Protein AF-A0A536TXV8-F1 (afdb_monomer_lite)

Secondary structure (DSSP, 8-state):
-----SHHHHHHHHHHHHHHHHHHHHHHS-PPP-EEEE-S---HHHHHHHHHHHHHTT--EEEE---B---TTTTTSGGGGSSS-B-SGGGHHHHHHHHHHHHHHHTTTT--EEE-SHHHHHH-THHHHHHHHHHHTTT---

Foldseek 3Di:
DPPCPPLVSVLVVLLVVLVVQVVVCVVVVDRDAAEAAAALPDDLVVLLSNLVSCLVSVHQYYEQHDFALDLPPPPVPPCSPPDDGDAAPVCVVSSVVSVVSSCVNCLVRPHDDYDDDRCCVHVNPCVVVVVVVVCVVVVRDD

Sequence (142 aa):
MRSLQHPDELDALLAALAAERDRLAKQQGKRVPLAVKVAPDLDEYGIEAIADRVAARGIDAVIATNTTVSRDGVGHLPASREPGGLSGAPLKALATAVVRRLRRQKLDAGADLVQLYTALVYRGPGLVGEIVRGLASQGRVR

Structure (mmCIF, N/CA/C/O backbone):
data_AF-A0A536TXV8-F1
#
_entry.id   AF-A0A536TXV8-F1
#
loop_
_atom_site.group_PDB
_atom_si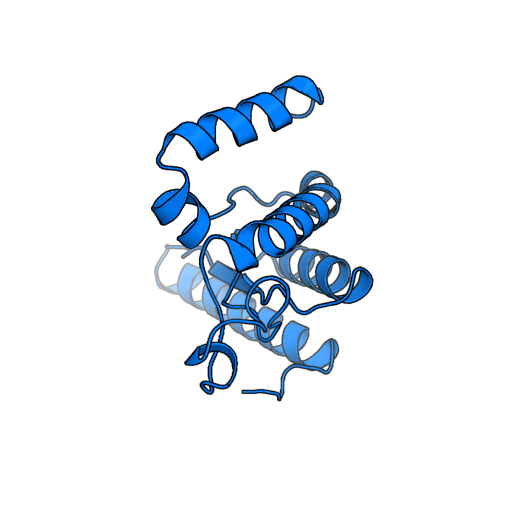te.id
_atom_site.type_symbol
_atom_site.label_atom_id
_atom_site.label_alt_id
_atom_site.label_comp_id
_atom_site.label_asym_id
_atom_site.label_entity_id
_atom_site.label_seq_id
_atom_site.pdbx_PDB_ins_code
_atom_site.Cartn_x
_atom_site.Cartn_y
_atom_site.Cartn_z
_atom_site.occupancy
_atom_site.B_iso_or_equiv
_atom_site.auth_seq_id
_atom_site.auth_comp_id
_atom_site.auth_asym_id
_atom_site.auth_atom_id
_atom_site.pdbx_PDB_model_num
ATOM 1 N N . MET A 1 1 ? 17.095 2.243 6.756 1.00 44.81 1 MET A N 1
ATOM 2 C CA . MET A 1 1 ? 15.716 1.917 6.313 1.00 44.81 1 MET A CA 1
ATOM 3 C C . MET A 1 1 ? 15.573 0.550 5.620 1.00 44.81 1 MET A C 1
ATOM 5 O O . MET A 1 1 ? 14.465 0.214 5.235 1.00 44.81 1 MET A O 1
ATOM 9 N N . ARG A 1 2 ? 16.629 -0.280 5.507 1.00 43.94 2 ARG A N 1
ATOM 10 C CA . ARG A 1 2 ? 16.553 -1.684 5.035 1.00 43.94 2 ARG A CA 1
ATOM 11 C C . ARG A 1 2 ? 16.405 -2.696 6.195 1.00 43.94 2 ARG A C 1
ATOM 13 O O . ARG A 1 2 ? 16.880 -3.815 6.094 1.00 43.94 2 ARG A O 1
ATOM 20 N N . SER A 1 3 ? 15.786 -2.287 7.301 1.00 38.97 3 SER A N 1
ATOM 21 C CA . SER A 1 3 ? 15.815 -3.008 8.590 1.00 38.97 3 SER A CA 1
ATOM 22 C C . SER A 1 3 ? 14.401 -3.252 9.132 1.00 38.97 3 SER A C 1
ATOM 24 O O . SER A 1 3 ? 14.115 -2.939 10.275 1.00 38.97 3 SER A O 1
ATOM 26 N N . LEU A 1 4 ? 13.500 -3.674 8.243 1.00 47.12 4 LEU A N 1
ATOM 27 C CA . LEU A 1 4 ? 12.172 -4.220 8.572 1.00 47.12 4 LEU A CA 1
ATOM 28 C C . LEU A 1 4 ? 11.932 -5.509 7.762 1.00 47.12 4 LEU A C 1
ATOM 30 O O . LEU A 1 4 ? 10.805 -5.833 7.400 1.00 47.12 4 LEU A O 1
ATOM 34 N N . GLN A 1 5 ? 13.014 -6.187 7.360 1.00 45.94 5 GLN A N 1
ATOM 35 C CA . GLN A 1 5 ? 12.943 -7.334 6.448 1.00 45.94 5 GLN A CA 1
ATOM 36 C C . GLN A 1 5 ? 12.656 -8.653 7.171 1.00 45.94 5 GLN A C 1
ATOM 38 O O . GLN A 1 5 ? 12.357 -9.640 6.502 1.00 45.94 5 GLN A O 1
ATOM 43 N N . HIS A 1 6 ? 12.678 -8.679 8.509 1.00 54.38 6 HIS A N 1
ATOM 44 C CA . HIS A 1 6 ? 12.127 -9.809 9.243 1.00 54.38 6 HIS A CA 1
ATOM 45 C C . HIS A 1 6 ? 10.616 -9.613 9.424 1.00 54.38 6 HIS A C 1
ATOM 47 O O . HIS A 1 6 ? 10.200 -8.585 9.965 1.00 54.38 6 HIS A O 1
ATOM 53 N N . PRO A 1 7 ? 9.782 -10.579 8.990 1.00 59.22 7 PRO A N 1
ATOM 54 C CA . PRO A 1 7 ? 8.325 -10.496 9.095 1.00 59.22 7 PRO A CA 1
ATOM 55 C C . PRO A 1 7 ? 7.822 -10.123 10.501 1.00 59.22 7 PRO A C 1
ATOM 57 O O . PRO A 1 7 ? 6.786 -9.472 10.637 1.00 59.22 7 PRO A O 1
ATOM 60 N N . ASP A 1 8 ? 8.582 -10.490 11.532 1.00 68.62 8 ASP A N 1
ATOM 61 C CA . ASP A 1 8 ? 8.259 -10.266 12.941 1.00 68.62 8 ASP A CA 1
ATOM 62 C C . ASP A 1 8 ? 8.460 -8.809 13.387 1.00 68.62 8 ASP A C 1
ATOM 64 O O . ASP A 1 8 ? 7.717 -8.316 14.234 1.00 68.62 8 ASP A O 1
ATOM 68 N N . GLU A 1 9 ? 9.394 -8.072 12.776 1.00 71.44 9 GLU A N 1
ATOM 69 C CA . GLU A 1 9 ? 9.647 -6.663 13.112 1.00 71.44 9 GLU A CA 1
ATOM 70 C C . GLU A 1 9 ? 8.517 -5.756 12.620 1.00 71.44 9 GLU A C 1
ATOM 72 O O . GLU A 1 9 ? 8.075 -4.852 13.335 1.00 71.44 9 GLU A O 1
ATOM 77 N N . LEU A 1 10 ? 8.017 -6.012 11.404 1.00 74.44 10 LEU A N 1
ATOM 78 C CA . LEU A 1 10 ? 6.876 -5.278 10.865 1.00 74.44 10 LEU A CA 1
ATOM 79 C C . LEU A 1 10 ? 5.643 -5.492 11.741 1.00 74.44 10 LEU A C 1
ATOM 81 O O . LEU A 1 10 ? 4.951 -4.536 12.070 1.00 74.44 10 LEU A O 1
ATOM 85 N N . ASP A 1 11 ? 5.369 -6.729 12.138 1.00 82.56 11 ASP A N 1
ATOM 86 C CA . ASP A 1 11 ? 4.201 -7.032 12.960 1.00 82.56 11 ASP A CA 1
ATOM 87 C C . ASP A 1 11 ? 4.288 -6.445 14.368 1.00 82.56 11 ASP A C 1
ATOM 89 O O . ASP A 1 11 ? 3.305 -5.876 14.842 1.00 82.56 11 ASP A O 1
ATOM 93 N N . ALA A 1 12 ? 5.467 -6.482 14.995 1.00 80.19 12 ALA A N 1
ATOM 94 C CA . ALA A 1 12 ? 5.701 -5.801 16.265 1.00 80.19 12 ALA A CA 1
ATOM 95 C C . ALA A 1 12 ? 5.451 -4.286 16.151 1.00 80.19 12 ALA A C 1
ATOM 97 O O . ALA A 1 12 ? 4.795 -3.694 17.013 1.00 80.19 12 ALA A O 1
ATOM 98 N N . LEU A 1 13 ? 5.907 -3.659 15.060 1.00 77.31 13 LEU A N 1
ATOM 99 C CA . LEU A 1 13 ? 5.663 -2.241 14.798 1.00 77.31 13 LEU A CA 1
ATOM 100 C C . LEU A 1 13 ? 4.171 -1.942 14.591 1.00 77.31 13 LEU A C 1
ATOM 102 O O . LEU A 1 13 ? 3.644 -1.001 15.185 1.00 77.31 13 LEU A O 1
ATOM 106 N N . LEU A 1 14 ? 3.475 -2.741 13.777 1.00 79.50 14 LEU A N 1
ATOM 107 C CA . LEU A 1 14 ? 2.037 -2.581 13.542 1.00 79.50 14 LEU A CA 1
ATOM 108 C C . LEU A 1 14 ? 1.231 -2.773 14.833 1.00 79.50 14 LEU A C 1
ATOM 110 O O . LEU A 1 14 ? 0.299 -2.011 15.084 1.00 79.50 14 LEU A O 1
ATOM 114 N N . ALA A 1 15 ? 1.613 -3.738 15.673 1.00 85.81 15 ALA A N 1
ATOM 115 C CA . ALA A 1 15 ? 0.997 -3.968 16.974 1.00 85.81 15 ALA A CA 1
ATOM 116 C C . ALA A 1 15 ? 1.169 -2.763 17.911 1.00 85.81 15 ALA A C 1
ATOM 118 O O . ALA A 1 15 ? 0.190 -2.306 18.503 1.00 85.81 15 ALA A O 1
ATOM 119 N N . ALA A 1 16 ? 2.382 -2.210 18.007 1.00 79.56 16 ALA A N 1
ATOM 120 C CA . ALA A 1 16 ? 2.655 -1.033 18.831 1.00 79.56 16 ALA A CA 1
ATOM 121 C C . ALA A 1 16 ? 1.861 0.200 18.361 1.00 79.56 16 ALA A C 1
ATOM 123 O O . ALA A 1 16 ? 1.255 0.897 19.175 1.00 79.56 16 ALA A O 1
ATOM 124 N N . LEU A 1 17 ? 1.804 0.442 17.045 1.00 79.12 17 LEU A N 1
ATOM 125 C CA . LEU A 1 17 ? 1.045 1.554 16.463 1.00 79.12 17 LEU A CA 1
ATOM 126 C C . LEU A 1 17 ? -0.466 1.409 16.683 1.00 79.12 17 LEU A C 1
ATOM 128 O O . LEU A 1 17 ? -1.133 2.388 17.020 1.00 79.12 17 LEU A O 1
ATOM 132 N N . ALA A 1 18 ? -1.010 0.201 16.515 1.00 82.38 18 ALA A N 1
ATOM 133 C CA . ALA A 1 18 ? -2.424 -0.070 16.757 1.00 82.38 18 ALA A CA 1
ATOM 134 C C . ALA A 1 18 ? -2.791 0.128 18.237 1.00 82.38 18 ALA A C 1
ATOM 136 O O . ALA A 1 18 ? -3.777 0.802 18.535 1.00 82.38 18 ALA A O 1
ATOM 137 N N . ALA A 1 19 ? -1.965 -0.381 19.159 1.00 83.62 19 ALA A N 1
ATOM 138 C CA . ALA A 1 19 ? -2.168 -0.204 20.596 1.00 83.62 19 ALA A CA 1
ATOM 139 C C . ALA A 1 19 ? -2.159 1.280 20.996 1.00 83.62 19 ALA A C 1
ATOM 141 O O . ALA A 1 19 ? -3.020 1.729 21.756 1.00 83.62 19 ALA A O 1
ATOM 142 N N . GLU A 1 20 ? -1.227 2.058 20.443 1.00 79.00 20 GLU A N 1
ATOM 143 C CA . GLU A 1 20 ? -1.129 3.488 20.724 1.00 79.00 20 GLU A CA 1
ATOM 144 C C . GLU A 1 20 ? -2.302 4.284 20.130 1.00 79.00 20 GLU A C 1
ATOM 146 O O . GLU A 1 20 ? -2.877 5.134 20.815 1.00 79.00 20 GLU A O 1
ATOM 151 N N . ARG A 1 21 ? -2.736 3.967 18.900 1.00 86.19 21 ARG A N 1
ATOM 152 C CA . ARG A 1 21 ? -3.958 4.538 18.304 1.00 86.19 21 ARG A CA 1
ATOM 153 C C . ARG A 1 21 ? -5.164 4.302 19.205 1.00 86.19 21 ARG A C 1
ATOM 155 O O . ARG A 1 21 ? -5.937 5.228 19.439 1.00 86.19 21 ARG A O 1
ATOM 162 N N . ASP A 1 22 ? -5.334 3.083 19.705 1.00 84.38 22 ASP A N 1
ATOM 163 C CA . ASP A 1 22 ? -6.495 2.717 20.514 1.00 84.38 22 ASP A CA 1
ATOM 164 C C . ASP A 1 22 ? -6.439 3.371 21.907 1.00 84.38 22 ASP A C 1
ATOM 166 O O . ASP A 1 22 ? -7.466 3.810 22.433 1.00 84.38 22 ASP A O 1
ATOM 170 N N . ARG A 1 23 ? -5.238 3.523 22.484 1.00 86.94 23 ARG A N 1
ATOM 171 C CA . ARG A 1 23 ? -5.012 4.292 23.719 1.00 86.94 23 ARG A CA 1
ATOM 172 C C . ARG A 1 23 ? -5.402 5.760 23.539 1.00 86.94 23 ARG A C 1
ATOM 174 O O . ARG A 1 23 ? -6.164 6.291 24.348 1.00 86.94 23 ARG A O 1
ATOM 181 N N . LEU A 1 24 ? -4.923 6.404 22.474 1.00 68.69 24 LEU A N 1
ATOM 182 C CA . LEU A 1 24 ? -5.249 7.796 22.155 1.00 68.69 24 LEU A CA 1
ATOM 183 C C . LEU A 1 24 ? -6.733 7.970 21.821 1.00 68.69 24 LEU A C 1
ATOM 185 O O . LEU A 1 24 ? -7.338 8.949 22.250 1.00 68.69 24 LEU A O 1
ATOM 189 N N . ALA A 1 25 ? -7.348 7.002 21.137 1.00 80.38 25 ALA A N 1
ATOM 190 C CA . ALA A 1 25 ? -8.777 7.025 20.846 1.00 80.38 25 ALA A CA 1
ATOM 191 C C . ALA A 1 25 ? -9.624 7.036 22.124 1.00 80.38 25 ALA A C 1
ATOM 193 O O . ALA A 1 25 ? -10.582 7.802 22.204 1.00 80.38 25 ALA A O 1
ATOM 194 N N . LYS A 1 26 ? -9.244 6.252 23.144 1.00 87.94 26 LYS A N 1
ATOM 195 C CA . LYS A 1 26 ? -9.906 6.265 24.460 1.00 87.94 26 LYS A CA 1
ATOM 196 C C . LYS A 1 26 ? -9.723 7.592 25.197 1.00 87.94 26 LYS A C 1
ATOM 198 O O . LYS A 1 26 ? -10.656 8.054 25.839 1.00 87.94 26 LYS A O 1
ATOM 203 N N . GLN A 1 27 ? -8.541 8.202 25.107 1.00 74.06 27 GLN A N 1
ATOM 204 C CA . GLN A 1 27 ? -8.243 9.465 25.794 1.00 74.06 27 GLN A CA 1
ATOM 205 C C . GLN A 1 27 ? -8.904 10.679 25.138 1.00 74.06 27 GLN A C 1
ATOM 207 O O . GLN A 1 27 ? -9.332 11.591 25.833 1.00 74.06 27 GLN A O 1
ATOM 212 N N . GLN A 1 28 ? -8.968 10.693 23.807 1.00 80.69 28 GLN A N 1
ATOM 213 C CA . GLN A 1 28 ? -9.399 11.850 23.018 1.00 80.69 28 GLN A CA 1
ATOM 214 C C . GLN A 1 28 ? -10.815 11.692 22.444 1.00 80.69 28 GLN A C 1
ATOM 216 O O . GLN A 1 28 ? -11.304 12.583 21.755 1.00 80.69 28 GLN A O 1
ATOM 221 N N . GLY A 1 29 ? -11.456 10.536 22.647 1.00 81.31 29 GLY A N 1
ATOM 222 C CA . GLY A 1 29 ? -12.766 10.215 22.072 1.00 81.31 29 GLY A CA 1
ATOM 223 C C . GLY A 1 29 ? -12.777 10.108 20.541 1.00 81.31 29 GLY A C 1
ATOM 224 O O . GLY A 1 29 ? -13.846 10.130 19.936 1.00 81.31 29 GLY A O 1
ATOM 225 N N . LYS A 1 30 ? -11.607 10.013 19.889 1.00 76.81 30 LYS A N 1
ATOM 226 C CA . LYS A 1 30 ? -11.471 10.019 18.423 1.00 76.81 30 LYS A CA 1
ATOM 227 C C . LYS A 1 30 ? -10.460 8.982 17.940 1.00 76.81 30 LYS A C 1
ATOM 229 O O . LYS A 1 30 ? -9.269 9.095 18.222 1.00 76.81 30 LYS A O 1
ATOM 234 N N . ARG A 1 31 ? -10.909 8.018 17.130 1.00 84.00 31 ARG A N 1
ATOM 235 C CA . ARG A 1 31 ? -10.032 7.041 16.465 1.00 84.00 31 ARG A CA 1
ATOM 236 C C . ARG A 1 31 ? -9.506 7.604 15.145 1.00 84.00 31 ARG A C 1
ATOM 238 O O . ARG A 1 31 ? -10.281 7.877 14.233 1.00 84.00 31 ARG A O 1
ATOM 245 N N . VAL A 1 32 ? -8.189 7.758 15.040 1.00 77.25 32 VAL A N 1
ATOM 246 C CA . VAL A 1 32 ? -7.523 8.192 13.803 1.00 77.25 32 VAL A CA 1
ATOM 247 C C . VAL A 1 32 ? -7.170 6.958 12.962 1.00 77.25 32 VAL A C 1
ATOM 249 O 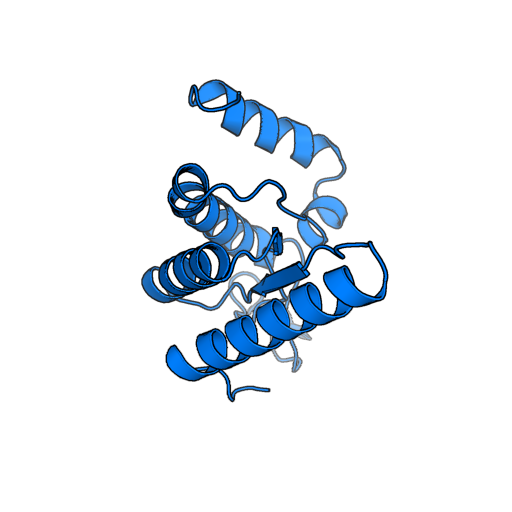O . VAL A 1 32 ? -6.483 6.079 13.483 1.00 77.25 32 VAL A O 1
ATOM 252 N N . PRO A 1 33 ? -7.621 6.857 11.696 1.00 81.69 33 PRO A N 1
ATOM 253 C CA . PRO A 1 33 ? -7.259 5.740 10.825 1.00 81.69 33 PRO A CA 1
ATOM 254 C C . PRO A 1 33 ? -5.753 5.685 10.542 1.00 81.69 33 PRO A C 1
ATOM 256 O O . PRO A 1 33 ? -5.109 6.721 10.371 1.00 81.69 33 PRO A O 1
ATOM 259 N N . LEU A 1 34 ? -5.203 4.476 10.445 1.00 76.12 34 LEU A N 1
ATOM 260 C CA . LEU A 1 34 ? -3.811 4.220 10.079 1.00 76.12 34 LEU A CA 1
ATOM 261 C C . LEU A 1 34 ? -3.717 3.584 8.691 1.00 76.12 34 LEU A C 1
ATOM 263 O O . LEU A 1 34 ? -4.501 2.709 8.330 1.00 76.12 34 LEU A O 1
ATOM 267 N N . ALA A 1 35 ? -2.704 3.991 7.929 1.00 81.44 35 ALA A N 1
ATOM 268 C CA . ALA A 1 35 ? -2.396 3.436 6.618 1.00 81.44 35 ALA A CA 1
ATOM 269 C C . ALA A 1 35 ? -0.922 3.025 6.535 1.00 81.44 35 ALA A C 1
ATOM 271 O O . ALA A 1 35 ? -0.047 3.741 7.022 1.00 81.44 35 ALA A O 1
ATOM 272 N N . VAL A 1 36 ? -0.636 1.904 5.871 1.00 79.31 36 VAL A N 1
ATOM 273 C CA . VAL A 1 36 ? 0.734 1.408 5.652 1.00 79.31 36 VAL A CA 1
ATOM 274 C C . VAL A 1 36 ? 1.091 1.503 4.176 1.00 79.31 36 VAL A C 1
ATOM 276 O O . VAL A 1 36 ? 0.355 1.011 3.325 1.00 79.31 36 VAL A O 1
ATOM 279 N N . LYS A 1 37 ? 2.232 2.116 3.848 1.00 83.75 37 LYS A N 1
ATOM 280 C CA . LYS A 1 37 ? 2.726 2.212 2.468 1.00 83.75 37 LYS A CA 1
ATOM 281 C C . LYS A 1 37 ? 3.742 1.112 2.180 1.00 83.75 37 LYS A C 1
ATOM 283 O O . LYS A 1 37 ? 4.745 1.013 2.877 1.00 83.75 37 LYS A O 1
ATOM 288 N N . VAL A 1 38 ? 3.499 0.324 1.133 1.00 81.75 38 VAL A N 1
ATOM 289 C CA . VAL A 1 38 ? 4.343 -0.825 0.762 1.00 81.75 38 VAL A CA 1
ATOM 290 C C . VAL A 1 38 ? 5.212 -0.525 -0.457 1.00 81.75 38 VAL A C 1
ATOM 292 O O . VAL A 1 38 ? 4.814 0.220 -1.359 1.00 81.75 38 VAL A O 1
ATOM 295 N N . ALA A 1 39 ? 6.415 -1.095 -0.486 1.00 84.88 39 ALA A N 1
ATOM 296 C CA . ALA A 1 39 ? 7.272 -1.076 -1.667 1.00 84.88 39 ALA A CA 1
ATOM 297 C C . ALA A 1 39 ? 6.766 -2.087 -2.714 1.00 84.88 39 ALA A C 1
ATOM 299 O O . ALA A 1 39 ? 6.167 -3.097 -2.343 1.00 84.88 39 ALA A O 1
ATOM 300 N N . PRO A 1 40 ? 6.990 -1.826 -4.012 1.00 83.31 40 PRO A N 1
ATOM 301 C CA . PRO A 1 40 ? 6.621 -2.752 -5.078 1.00 83.31 40 PRO A CA 1
ATOM 302 C C . PRO A 1 40 ? 7.585 -3.940 -5.209 1.00 83.31 40 PRO A C 1
ATOM 304 O O . PRO A 1 40 ? 7.239 -4.927 -5.846 1.00 83.31 40 PRO A O 1
ATOM 307 N N . ASP A 1 41 ? 8.783 -3.834 -4.630 1.00 86.12 41 ASP A N 1
ATOM 308 C CA . ASP A 1 41 ? 9.914 -4.747 -4.837 1.00 86.12 41 ASP A CA 1
ATOM 309 C C . ASP A 1 41 ? 9.902 -5.942 -3.870 1.00 86.12 41 ASP A C 1
ATOM 311 O O . ASP A 1 41 ? 10.940 -6.351 -3.351 1.00 86.12 41 ASP A O 1
ATOM 315 N N . LEU A 1 42 ? 8.712 -6.457 -3.577 1.00 81.62 42 LEU A N 1
ATOM 316 C CA . LEU A 1 42 ? 8.513 -7.633 -2.739 1.00 81.62 42 LEU A CA 1
ATOM 317 C C . LEU A 1 42 ? 8.006 -8.773 -3.606 1.00 81.62 42 LEU A C 1
ATOM 319 O O . LEU A 1 42 ? 7.286 -8.554 -4.585 1.00 81.62 42 LEU A O 1
ATOM 323 N N . ASP A 1 43 ? 8.379 -9.990 -3.232 1.00 85.56 43 ASP A N 1
ATOM 324 C CA . ASP A 1 43 ? 7.824 -11.160 -3.875 1.00 85.56 43 ASP A CA 1
ATOM 325 C C . ASP A 1 43 ? 6.341 -11.338 -3.521 1.00 85.56 43 ASP A C 1
ATOM 327 O O . ASP A 1 43 ? 5.725 -10.644 -2.704 1.00 85.56 43 ASP A O 1
ATOM 331 N N . GLU A 1 44 ? 5.764 -12.298 -4.218 1.00 80.00 44 GLU A N 1
ATOM 332 C CA . GLU A 1 44 ? 4.387 -12.720 -4.088 1.00 80.00 44 GLU A CA 1
ATOM 333 C C . GLU A 1 44 ? 3.980 -12.999 -2.628 1.00 80.00 44 GLU A C 1
ATOM 335 O O . GLU A 1 44 ? 2.988 -12.448 -2.136 1.00 80.00 44 GLU A O 1
ATOM 340 N N . TYR A 1 45 ? 4.792 -13.780 -1.922 1.00 84.00 45 TYR A N 1
ATOM 341 C CA . TYR A 1 45 ? 4.557 -14.159 -0.534 1.00 84.00 45 TYR A CA 1
ATOM 342 C C . TYR A 1 45 ? 4.669 -12.965 0.425 1.00 84.00 45 TYR A C 1
ATOM 344 O O . TYR A 1 45 ? 3.845 -12.801 1.324 1.00 84.00 45 TYR A O 1
ATOM 352 N N . GLY A 1 46 ? 5.643 -12.078 0.212 1.00 84.25 46 GLY A N 1
ATOM 353 C CA . GLY A 1 46 ? 5.863 -10.896 1.039 1.00 84.25 46 GLY A CA 1
ATOM 354 C C . GLY A 1 46 ? 4.687 -9.921 1.009 1.00 84.25 46 GLY A C 1
ATOM 355 O O . GLY A 1 46 ? 4.297 -9.393 2.049 1.00 84.25 46 GLY A O 1
ATOM 356 N N . ILE A 1 47 ? 4.071 -9.706 -0.158 1.00 82.69 47 ILE A N 1
ATOM 357 C CA . ILE A 1 47 ? 2.884 -8.843 -0.270 1.00 82.69 47 ILE A CA 1
ATOM 358 C C . ILE A 1 47 ? 1.678 -9.433 0.472 1.00 82.69 47 ILE A C 1
ATOM 360 O O . ILE A 1 47 ? 0.946 -8.688 1.129 1.00 82.69 47 ILE A O 1
ATOM 364 N N . GLU A 1 48 ? 1.471 -10.746 0.383 1.00 83.69 48 GLU A N 1
ATOM 365 C CA . GLU A 1 48 ? 0.374 -11.441 1.073 1.00 83.69 48 GLU A CA 1
ATOM 366 C C . GLU A 1 48 ? 0.577 -11.423 2.589 1.00 83.69 48 GLU A C 1
ATOM 368 O O . GLU A 1 48 ? -0.313 -10.991 3.319 1.00 83.69 48 GLU A O 1
ATOM 373 N N . ALA A 1 49 ? 1.788 -11.730 3.057 1.00 83.56 49 ALA A N 1
ATOM 374 C CA . ALA A 1 49 ? 2.131 -11.678 4.474 1.00 83.56 49 ALA A CA 1
ATOM 375 C C . ALA A 1 49 ? 1.933 -10.277 5.085 1.00 83.56 49 ALA A C 1
ATOM 377 O O . ALA A 1 49 ? 1.489 -10.150 6.228 1.00 83.56 49 ALA A O 1
ATOM 378 N N . ILE A 1 50 ? 2.241 -9.206 4.341 1.00 82.44 50 ILE A N 1
ATOM 379 C CA . ILE A 1 50 ? 1.974 -7.834 4.797 1.00 82.44 50 ILE A CA 1
ATOM 380 C C . ILE A 1 50 ? 0.470 -7.575 4.888 1.00 82.44 50 ILE A C 1
ATOM 382 O O . ILE A 1 50 ? 0.019 -6.966 5.858 1.00 82.44 50 ILE A O 1
ATOM 386 N N . ALA A 1 51 ? -0.304 -8.005 3.891 1.00 81.88 51 ALA A N 1
ATOM 387 C CA . ALA A 1 51 ? -1.750 -7.814 3.893 1.00 81.88 51 ALA A CA 1
ATOM 388 C C . ALA A 1 51 ? -2.410 -8.504 5.097 1.00 81.88 51 ALA A C 1
ATOM 390 O O . ALA A 1 51 ? -3.213 -7.863 5.779 1.00 81.88 51 ALA A O 1
ATOM 391 N N . ASP A 1 52 ? -2.007 -9.738 5.406 1.00 85.12 52 ASP A N 1
ATOM 392 C CA . ASP A 1 52 ? -2.519 -10.498 6.550 1.00 85.12 52 ASP A CA 1
ATOM 393 C C . ASP A 1 52 ? -2.192 -9.809 7.879 1.00 85.12 52 ASP A C 1
ATOM 395 O O . ASP A 1 52 ? -3.067 -9.635 8.726 1.00 85.12 52 ASP A O 1
ATOM 399 N N . ARG A 1 53 ? -0.951 -9.335 8.052 1.00 85.50 53 ARG A N 1
ATOM 400 C CA . ARG A 1 53 ? -0.521 -8.628 9.273 1.00 85.50 53 ARG A CA 1
ATOM 401 C C . ARG A 1 53 ? -1.243 -7.290 9.446 1.00 85.50 53 ARG A C 1
ATOM 403 O O . ARG A 1 53 ? -1.696 -6.969 10.540 1.00 85.50 53 ARG A O 1
ATOM 410 N N . VAL A 1 54 ? -1.404 -6.517 8.371 1.00 84.62 54 VAL A N 1
ATOM 411 C CA . VAL A 1 54 ? -2.179 -5.262 8.382 1.00 84.62 54 VAL A CA 1
ATOM 412 C C . VAL A 1 54 ? -3.614 -5.524 8.841 1.00 84.62 54 VAL A C 1
ATOM 414 O O . VAL A 1 54 ? -4.106 -4.812 9.719 1.00 84.62 54 VAL A O 1
ATOM 417 N N . ALA A 1 55 ? -4.265 -6.543 8.277 1.00 83.38 55 ALA A N 1
ATOM 418 C CA . ALA A 1 55 ? -5.630 -6.908 8.636 1.00 83.38 55 ALA A CA 1
ATOM 419 C C . ALA A 1 55 ? -5.724 -7.383 10.095 1.00 83.38 55 ALA A C 1
ATOM 421 O O . ALA A 1 55 ? -6.532 -6.863 10.863 1.00 83.38 55 ALA A O 1
ATOM 422 N N . ALA A 1 56 ? -4.835 -8.290 10.511 1.00 87.25 56 ALA A N 1
ATOM 423 C CA . ALA A 1 56 ? -4.793 -8.835 11.868 1.00 87.25 56 ALA A CA 1
ATOM 424 C C . ALA A 1 56 ? -4.571 -7.763 12.951 1.00 87.25 56 ALA A C 1
ATOM 426 O O . ALA A 1 56 ? -5.034 -7.915 14.080 1.00 87.25 56 ALA A O 1
ATOM 427 N N . ARG A 1 57 ? -3.880 -6.662 12.622 1.00 86.25 57 ARG A N 1
ATOM 428 C CA . ARG A 1 57 ? -3.634 -5.531 13.536 1.00 86.25 57 ARG A CA 1
ATOM 429 C C . ARG A 1 57 ? -4.682 -4.416 13.434 1.00 86.25 57 ARG A C 1
ATOM 431 O O . ARG A 1 57 ? -4.558 -3.393 14.107 1.00 86.25 57 ARG A O 1
ATOM 438 N N . GLY A 1 58 ? -5.719 -4.596 12.615 1.00 86.12 58 GLY A N 1
ATOM 439 C CA . GLY A 1 58 ? -6.794 -3.620 12.442 1.00 86.12 58 GLY A CA 1
ATOM 440 C C . GLY A 1 58 ? -6.307 -2.296 11.850 1.00 86.12 58 GLY A C 1
ATOM 441 O O . GLY A 1 58 ? -6.766 -1.233 12.273 1.00 86.12 58 GLY A O 1
ATOM 442 N N . ILE A 1 59 ? -5.329 -2.343 10.942 1.00 82.88 59 ILE A N 1
ATOM 443 C CA . ILE A 1 59 ? -4.860 -1.183 10.178 1.00 82.88 59 ILE A CA 1
ATOM 444 C C . ILE A 1 59 ? -5.822 -0.932 9.017 1.00 82.88 59 ILE A C 1
ATOM 446 O O . ILE A 1 59 ? -6.152 -1.837 8.255 1.00 82.88 59 ILE A O 1
ATOM 450 N N . ASP A 1 6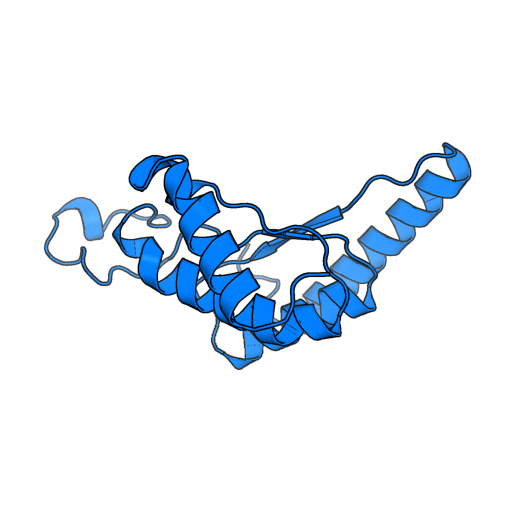0 ? -6.243 0.318 8.863 1.00 82.94 60 ASP A N 1
ATOM 451 C CA . ASP A 1 60 ? -7.399 0.689 8.047 1.00 82.94 60 ASP A CA 1
ATOM 452 C C . ASP A 1 60 ? -7.111 0.674 6.536 1.00 82.94 60 ASP A C 1
ATOM 454 O O . ASP A 1 60 ? -8.001 0.430 5.721 1.00 82.94 60 ASP A O 1
ATOM 458 N N . ALA A 1 61 ? -5.861 0.923 6.126 1.00 78.62 61 ALA A N 1
ATOM 459 C CA . ALA A 1 61 ? -5.517 1.018 4.708 1.00 78.62 61 ALA A CA 1
ATOM 460 C C . ALA A 1 61 ? -4.102 0.532 4.363 1.00 78.62 61 ALA A C 1
ATOM 462 O O . ALA A 1 61 ? -3.181 0.533 5.180 1.00 78.62 61 ALA A O 1
ATOM 463 N N . VAL A 1 62 ? -3.923 0.146 3.092 1.00 79.12 62 VAL A N 1
ATOM 464 C CA . VAL A 1 62 ? -2.598 -0.101 2.496 1.00 79.12 62 VAL A CA 1
ATOM 465 C C . VAL A 1 62 ? -2.455 0.759 1.253 1.00 79.12 62 VAL A C 1
ATOM 467 O O . VAL A 1 62 ? -3.332 0.773 0.391 1.00 79.12 62 VAL A O 1
ATOM 470 N N . ILE A 1 63 ? -1.332 1.461 1.164 1.00 80.06 63 ILE A N 1
ATOM 471 C CA . ILE A 1 63 ? -0.969 2.331 0.053 1.00 80.06 63 ILE A CA 1
ATOM 472 C C . ILE A 1 63 ? 0.027 1.579 -0.828 1.00 80.06 63 ILE A C 1
ATOM 474 O O . ILE A 1 63 ? 1.152 1.291 -0.415 1.00 80.06 63 ILE A O 1
ATOM 478 N N . ALA A 1 64 ? -0.385 1.295 -2.060 1.00 83.00 64 ALA A N 1
ATOM 479 C CA . ALA A 1 64 ? 0.422 0.627 -3.071 1.00 83.00 64 ALA A CA 1
ATOM 480 C C . ALA A 1 64 ? 0.699 1.605 -4.235 1.00 83.00 64 ALA A C 1
ATOM 482 O O . ALA A 1 64 ? -0.232 2.064 -4.888 1.00 83.00 64 ALA A O 1
ATOM 483 N N . THR A 1 65 ? 1.941 1.984 -4.538 1.00 81.62 65 THR A N 1
ATOM 484 C CA . THR A 1 65 ? 3.218 1.555 -3.942 1.00 81.62 65 THR A CA 1
ATOM 485 C C . THR A 1 65 ? 4.144 2.744 -3.698 1.00 81.62 65 THR A C 1
ATOM 487 O O . THR A 1 65 ? 3.895 3.867 -4.146 1.00 81.62 65 THR A O 1
ATOM 490 N N . ASN A 1 66 ? 5.238 2.511 -2.971 1.00 85.31 66 ASN A N 1
ATOM 491 C CA . ASN A 1 66 ? 6.397 3.394 -3.032 1.00 85.31 66 ASN A CA 1
ATOM 492 C C . ASN A 1 66 ? 7.094 3.299 -4.405 1.00 85.31 66 ASN A C 1
ATOM 494 O O . ASN A 1 66 ? 6.633 2.589 -5.305 1.00 85.31 66 ASN A O 1
ATOM 498 N N . THR A 1 67 ? 8.187 4.037 -4.567 1.00 86.81 67 THR A N 1
ATOM 499 C CA . THR A 1 67 ? 9.083 3.909 -5.717 1.00 86.81 67 THR A CA 1
ATOM 500 C C . THR A 1 67 ? 9.716 2.515 -5.786 1.00 86.81 67 THR A C 1
ATOM 502 O O . THR A 1 67 ? 9.806 1.828 -4.769 1.00 86.81 67 THR A O 1
ATOM 505 N N . THR A 1 68 ? 10.118 2.093 -6.987 1.00 87.12 68 THR A N 1
ATOM 506 C CA . THR A 1 68 ? 10.795 0.807 -7.221 1.00 87.12 68 THR A CA 1
ATOM 507 C C . THR A 1 68 ? 12.301 0.996 -7.334 1.00 87.12 68 THR A C 1
ATOM 509 O O . THR A 1 68 ? 12.769 1.993 -7.885 1.00 87.12 68 THR A O 1
ATOM 512 N N . VAL A 1 69 ? 13.085 0.043 -6.840 1.00 89.12 69 VAL A N 1
ATOM 513 C CA . VAL A 1 69 ? 14.524 -0.010 -7.149 1.00 89.12 69 VAL A CA 1
ATOM 514 C C . VAL A 1 69 ? 14.818 -0.677 -8.496 1.00 89.12 69 VAL A C 1
ATOM 516 O O . VAL A 1 69 ? 15.934 -0.536 -8.995 1.00 89.12 69 VAL A O 1
ATOM 519 N N . SER A 1 70 ? 13.835 -1.341 -9.115 1.00 86.38 70 SER A N 1
ATOM 520 C CA . SER A 1 70 ? 13.977 -1.902 -10.460 1.00 86.38 70 SER A CA 1
ATOM 521 C C . SER A 1 70 ? 14.31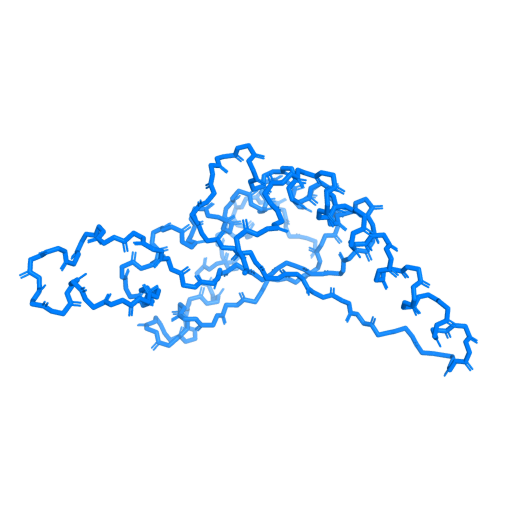7 -0.811 -11.483 1.00 86.38 70 SER A C 1
ATOM 523 O O . SER A 1 70 ? 13.925 0.356 -11.365 1.00 86.38 70 SER A O 1
ATOM 525 N N . ARG A 1 71 ? 15.099 -1.204 -12.490 1.00 90.62 71 ARG A N 1
ATOM 526 C CA . ARG A 1 71 ? 15.466 -0.389 -13.658 1.00 90.62 71 ARG A CA 1
ATOM 527 C C . ARG A 1 71 ? 14.888 -0.961 -14.953 1.00 90.62 71 ARG A C 1
ATOM 529 O O . ARG A 1 71 ? 15.267 -0.531 -16.048 1.00 90.62 71 ARG A O 1
ATOM 536 N N . ASP A 1 72 ? 13.957 -1.901 -14.833 1.00 86.94 72 ASP A N 1
ATOM 537 C CA . ASP A 1 72 ? 13.305 -2.529 -15.972 1.00 86.94 72 ASP A CA 1
ATOM 538 C C . ASP A 1 72 ? 12.574 -1.480 -16.814 1.00 86.94 72 ASP A C 1
ATOM 540 O O . ASP A 1 72 ? 11.913 -0.572 -16.307 1.00 86.94 72 ASP A O 1
ATOM 544 N N . GLY A 1 73 ? 12.745 -1.569 -18.132 1.00 84.00 73 GLY A N 1
ATOM 545 C CA . GLY A 1 73 ? 12.159 -0.627 -19.087 1.00 84.00 73 GLY A CA 1
ATOM 546 C C . GLY A 1 73 ? 12.863 0.732 -19.192 1.00 84.00 73 GLY A C 1
ATOM 547 O O . GLY A 1 73 ? 12.554 1.475 -20.118 1.00 84.00 73 GLY A O 1
ATOM 548 N N . VAL A 1 74 ? 13.832 1.054 -18.322 1.00 88.94 74 VAL A N 1
ATOM 549 C CA . VAL A 1 74 ? 14.592 2.324 -18.380 1.00 88.94 74 VAL A CA 1
ATOM 550 C C . VAL A 1 74 ? 16.103 2.154 -18.477 1.00 88.94 74 VAL A C 1
ATOM 552 O O . VAL A 1 74 ? 16.800 3.150 -18.621 1.00 88.94 74 VAL A O 1
ATOM 555 N N . GLY A 1 75 ? 16.632 0.927 -18.450 1.00 87.88 75 GLY A N 1
ATOM 556 C CA . GLY A 1 75 ? 18.082 0.668 -18.467 1.00 87.88 75 GLY A CA 1
ATOM 557 C C . GLY A 1 75 ? 18.856 1.253 -19.661 1.00 87.88 75 GLY A C 1
ATOM 558 O O . GLY A 1 75 ? 20.068 1.413 -19.583 1.00 87.88 75 GLY A O 1
ATOM 559 N N . HIS A 1 76 ? 18.168 1.613 -20.748 1.00 89.19 76 HIS A N 1
ATOM 560 C CA . HIS A 1 76 ? 18.755 2.273 -21.919 1.00 89.19 76 HIS A CA 1
ATOM 561 C C . HIS A 1 76 ? 18.955 3.789 -21.737 1.00 89.19 76 HIS A C 1
ATOM 563 O O . HIS A 1 76 ? 19.650 4.417 -22.533 1.00 89.19 76 HIS A O 1
ATOM 569 N N . LEU A 1 77 ? 18.344 4.394 -20.714 1.00 89.19 77 LEU A N 1
ATOM 570 C CA . LEU A 1 77 ? 18.450 5.825 -20.448 1.00 89.19 77 LEU A CA 1
ATOM 571 C C . LEU A 1 77 ? 19.709 6.132 -19.622 1.00 89.19 77 LEU A C 1
ATOM 573 O O . LEU A 1 77 ? 19.999 5.400 -18.670 1.00 89.19 77 LEU A O 1
ATOM 577 N N . PRO A 1 78 ? 20.417 7.246 -19.891 1.00 87.00 78 PRO A N 1
ATOM 578 C CA . PRO A 1 78 ? 21.592 7.646 -19.110 1.00 87.00 78 PRO A CA 1
ATOM 579 C C . PRO A 1 78 ? 21.304 7.797 -17.608 1.00 87.00 78 PRO A C 1
ATOM 581 O O . PRO A 1 78 ? 22.094 7.355 -16.776 1.00 87.00 78 PRO A O 1
ATOM 584 N N . ALA A 1 79 ? 20.126 8.331 -17.265 1.00 85.75 79 ALA A N 1
ATOM 585 C CA . ALA A 1 79 ? 19.675 8.530 -15.886 1.00 85.75 79 ALA A CA 1
ATOM 586 C C . ALA A 1 79 ? 19.340 7.221 -15.137 1.00 85.75 79 ALA A C 1
ATOM 588 O O . ALA A 1 79 ? 19.109 7.235 -13.933 1.00 85.75 79 ALA A O 1
ATOM 589 N N . SER A 1 80 ? 19.333 6.059 -15.803 1.00 87.00 80 SER A N 1
ATOM 590 C CA . SER A 1 80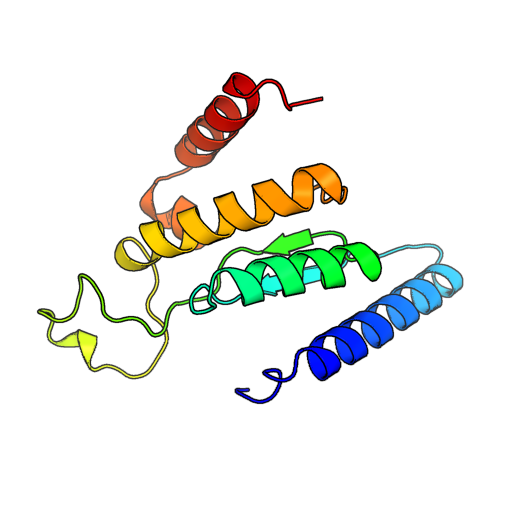 ? 19.019 4.772 -15.154 1.00 87.00 80 SER A CA 1
ATOM 591 C C . SER A 1 80 ? 20.002 4.385 -14.044 1.00 87.00 80 SER A C 1
ATOM 593 O O . SER A 1 80 ? 19.652 3.613 -13.149 1.00 87.00 80 SER A O 1
ATOM 595 N N . ARG A 1 81 ? 21.219 4.941 -14.079 1.00 87.12 81 ARG A N 1
ATOM 596 C CA . ARG A 1 81 ? 22.269 4.718 -13.077 1.00 87.12 81 ARG A CA 1
ATOM 597 C C . ARG A 1 81 ? 22.156 5.636 -11.862 1.00 87.12 81 ARG A C 1
ATOM 599 O O . ARG A 1 81 ? 22.913 5.453 -10.912 1.00 87.12 81 ARG A O 1
ATOM 606 N N . GLU A 1 82 ? 21.242 6.604 -11.873 1.00 89.69 82 GLU A N 1
ATOM 607 C CA . GLU A 1 82 ? 21.064 7.505 -10.740 1.00 89.69 82 GLU A CA 1
ATOM 608 C C . GLU A 1 82 ? 20.588 6.732 -9.497 1.00 89.69 82 GLU A C 1
ATOM 610 O O . GLU A 1 82 ? 19.728 5.840 -9.594 1.00 89.69 82 GLU A O 1
ATOM 615 N N . PRO A 1 83 ? 21.148 7.035 -8.313 1.00 86.00 83 PRO A N 1
ATOM 616 C CA . PRO A 1 83 ? 20.705 6.431 -7.069 1.00 86.00 83 PRO A CA 1
ATOM 617 C C . PRO A 1 83 ? 19.300 6.930 -6.709 1.00 86.00 83 PRO A C 1
ATOM 619 O O . PRO A 1 83 ? 18.973 8.100 -6.882 1.00 86.00 83 PRO A O 1
ATOM 622 N N . GLY A 1 84 ? 18.469 6.042 -6.163 1.00 86.44 84 GLY A N 1
ATOM 623 C CA . GLY A 1 84 ? 17.101 6.366 -5.756 1.00 86.44 84 GLY A CA 1
ATOM 624 C C . GLY A 1 84 ? 16.063 5.400 -6.316 1.00 86.44 84 GLY A C 1
ATOM 625 O O . GLY A 1 84 ? 16.391 4.400 -6.964 1.00 86.44 84 GLY A O 1
ATOM 626 N N . GLY A 1 85 ? 14.798 5.686 -6.022 1.00 86.19 85 GLY A N 1
ATOM 627 C CA . GLY A 1 85 ? 13.673 4.887 -6.489 1.00 86.19 85 GLY A CA 1
ATOM 628 C C . GLY A 1 85 ? 13.032 5.478 -7.742 1.00 86.19 85 GLY A C 1
ATOM 629 O O . GLY A 1 85 ? 12.784 6.679 -7.817 1.00 86.19 85 GLY A O 1
ATOM 630 N N . LEU A 1 86 ? 12.715 4.615 -8.699 1.00 86.69 86 LEU A N 1
ATOM 631 C CA . LEU A 1 86 ? 12.023 4.946 -9.930 1.00 86.69 86 LEU A CA 1
ATOM 632 C C . LEU A 1 86 ? 10.512 5.041 -9.691 1.00 86.69 86 LEU A C 1
ATOM 634 O O . LEU A 1 86 ? 9.919 4.295 -8.905 1.00 86.69 86 LEU A O 1
ATOM 638 N N . SER A 1 87 ? 9.877 5.973 -10.390 1.00 85.12 87 SER A N 1
ATOM 639 C CA . SER A 1 87 ? 8.435 6.177 -10.360 1.00 85.12 87 SER A CA 1
ATOM 640 C C . SER A 1 87 ? 7.898 6.341 -11.783 1.00 85.12 87 SER A C 1
ATOM 642 O O . SER A 1 87 ? 8.649 6.384 -12.754 1.00 85.12 87 SER A O 1
ATOM 644 N N . GLY A 1 88 ? 6.582 6.407 -11.917 1.00 83.06 88 GLY A N 1
ATOM 645 C CA . GLY A 1 88 ? 5.908 6.746 -13.162 1.00 83.06 88 GLY A CA 1
ATOM 646 C C . GLY A 1 88 ? 5.587 5.555 -14.042 1.00 83.06 88 GLY A C 1
ATOM 647 O O . GLY A 1 88 ? 5.254 4.483 -13.537 1.00 83.06 88 GLY A O 1
ATOM 648 N N . ALA A 1 89 ? 5.626 5.755 -15.361 1.00 83.94 89 ALA A N 1
ATOM 649 C CA . ALA A 1 89 ? 5.269 4.723 -16.334 1.00 83.94 89 ALA A CA 1
ATOM 650 C C . ALA A 1 89 ? 5.997 3.376 -16.114 1.00 83.94 89 ALA A C 1
ATOM 652 O O . ALA A 1 89 ? 5.311 2.353 -16.156 1.00 83.94 89 ALA A O 1
ATOM 653 N N . PRO A 1 90 ? 7.305 3.336 -15.779 1.00 85.31 90 PRO A N 1
ATOM 654 C CA . PRO A 1 90 ? 8.002 2.079 -15.484 1.00 85.31 90 PRO A CA 1
ATOM 655 C C . PRO A 1 90 ? 7.463 1.351 -14.242 1.00 85.31 90 PRO A C 1
ATOM 657 O O . PRO A 1 90 ? 7.386 0.128 -14.213 1.00 85.31 90 PRO A O 1
ATOM 660 N N . LEU A 1 91 ? 7.006 2.097 -13.230 1.00 86.25 91 LEU A N 1
ATOM 661 C CA . LEU A 1 91 ? 6.442 1.536 -11.998 1.00 86.25 91 LEU A CA 1
ATOM 662 C C . LEU A 1 91 ? 5.036 0.942 -12.209 1.00 86.25 91 LEU A C 1
ATOM 664 O O . LEU A 1 91 ? 4.565 0.148 -11.396 1.00 86.25 91 LEU A O 1
ATOM 668 N N . LYS A 1 92 ? 4.341 1.306 -13.294 1.00 81.75 92 LYS A N 1
ATOM 669 C CA . LYS A 1 92 ? 2.923 0.977 -13.502 1.00 81.75 92 LYS A CA 1
ATOM 670 C C . LYS A 1 92 ? 2.637 -0.523 -13.423 1.00 81.75 92 LYS A C 1
ATOM 672 O O . LYS A 1 92 ? 1.659 -0.909 -12.781 1.00 81.75 92 LYS A O 1
ATOM 677 N N . ALA A 1 93 ? 3.438 -1.355 -14.087 1.00 83.75 93 ALA A N 1
ATOM 678 C CA . ALA A 1 93 ? 3.206 -2.799 -14.134 1.00 83.75 93 ALA A CA 1
ATOM 679 C C . ALA A 1 93 ? 3.337 -3.428 -12.738 1.00 83.75 93 ALA A C 1
ATOM 681 O O . ALA A 1 93 ? 2.418 -4.116 -12.290 1.00 83.75 93 ALA A O 1
ATOM 682 N N . LEU A 1 94 ? 4.415 -3.092 -12.023 1.00 85.12 94 LEU A N 1
ATOM 683 C CA . LEU A 1 94 ? 4.670 -3.549 -10.656 1.00 85.12 94 LEU A CA 1
ATOM 684 C C . LEU A 1 94 ? 3.586 -3.066 -9.686 1.00 85.12 94 LEU A C 1
ATOM 686 O O . LEU A 1 94 ? 2.978 -3.869 -8.982 1.00 85.12 94 LEU A O 1
ATOM 690 N N . ALA A 1 95 ? 3.257 -1.772 -9.708 1.00 83.00 95 ALA A N 1
ATOM 691 C CA . ALA A 1 95 ? 2.210 -1.218 -8.853 1.00 83.00 95 ALA A CA 1
ATOM 692 C C . ALA A 1 95 ? 0.846 -1.879 -9.113 1.00 83.00 95 ALA A C 1
ATOM 694 O O . ALA A 1 95 ? 0.121 -2.203 -8.174 1.00 83.00 95 ALA A O 1
ATOM 695 N N . THR A 1 96 ? 0.508 -2.142 -10.381 1.00 82.31 96 THR A N 1
ATOM 696 C CA . THR A 1 96 ? -0.738 -2.835 -10.746 1.00 82.31 96 THR A CA 1
ATOM 697 C C . THR A 1 96 ? -0.752 -4.275 -10.230 1.00 82.31 96 THR A C 1
ATOM 699 O O . THR A 1 96 ? -1.787 -4.738 -9.748 1.00 82.31 96 THR A O 1
ATOM 702 N N . ALA A 1 97 ? 0.375 -4.989 -10.310 1.00 84.50 97 ALA A N 1
ATOM 703 C CA . ALA A 1 97 ? 0.500 -6.346 -9.783 1.00 84.50 97 ALA A CA 1
ATOM 704 C C . ALA A 1 97 ? 0.305 -6.379 -8.258 1.00 84.50 97 ALA A C 1
ATOM 706 O O . ALA A 1 97 ? -0.504 -7.170 -7.769 1.00 84.50 97 ALA A O 1
ATOM 707 N N . VAL A 1 98 ? 0.941 -5.458 -7.527 1.00 85.00 98 VAL A N 1
ATOM 708 C CA . VAL A 1 98 ? 0.773 -5.327 -6.071 1.00 85.00 98 VAL A CA 1
ATOM 709 C C . VAL A 1 98 ? -0.672 -5.009 -5.706 1.00 85.00 98 VAL A C 1
ATOM 711 O O . VAL A 1 98 ? -1.241 -5.690 -4.859 1.00 85.00 98 VAL A O 1
ATOM 714 N N . VAL A 1 99 ? -1.313 -4.041 -6.372 1.00 81.75 99 VAL A N 1
ATOM 715 C CA . VAL A 1 99 ? -2.729 -3.711 -6.123 1.00 81.75 99 VAL A CA 1
ATOM 716 C C . VAL A 1 99 ? -3.631 -4.924 -6.361 1.00 81.75 99 VAL A C 1
ATOM 718 O O . VAL A 1 99 ? -4.516 -5.194 -5.552 1.00 81.75 99 VAL A O 1
ATOM 721 N N . ARG A 1 100 ? -3.409 -5.693 -7.435 1.00 81.31 100 ARG A N 1
ATOM 722 C CA . ARG A 1 100 ? -4.185 -6.914 -7.711 1.00 81.31 100 ARG A CA 1
ATOM 723 C C . ARG A 1 100 ? -3.987 -7.979 -6.639 1.00 81.31 100 ARG A C 1
ATOM 725 O O . ARG A 1 100 ? -4.953 -8.645 -6.278 1.00 81.31 100 ARG A O 1
ATOM 732 N N . ARG A 1 101 ? -2.764 -8.140 -6.137 1.00 82.19 101 ARG A N 1
ATOM 733 C CA . ARG A 1 101 ? -2.441 -9.130 -5.109 1.00 82.19 101 ARG A CA 1
ATOM 734 C C . ARG A 1 101 ? -3.007 -8.742 -3.748 1.00 82.19 101 ARG A C 1
ATOM 736 O O . ARG A 1 101 ? -3.748 -9.522 -3.164 1.00 82.19 101 ARG A O 1
ATOM 743 N N . LEU A 1 102 ? -2.789 -7.493 -3.334 1.00 79.50 102 LEU A N 1
ATOM 744 C CA . LEU A 1 102 ? -3.430 -6.916 -2.156 1.00 79.50 102 LEU A CA 1
ATOM 745 C C . LEU A 1 102 ? -4.945 -7.044 -2.241 1.00 79.50 102 LEU A C 1
ATOM 747 O O . LEU A 1 102 ? -5.560 -7.386 -1.249 1.00 79.50 102 LEU A O 1
ATOM 751 N N . ARG A 1 103 ? -5.556 -6.820 -3.409 1.00 73.62 103 ARG A N 1
ATOM 752 C CA . ARG A 1 103 ? -6.998 -7.013 -3.601 1.00 73.62 103 ARG A CA 1
ATOM 753 C C . ARG A 1 103 ? -7.428 -8.464 -3.384 1.00 73.62 103 ARG A C 1
ATOM 755 O O . ARG A 1 103 ? -8.451 -8.674 -2.743 1.00 73.62 103 ARG A O 1
ATOM 762 N N . ARG A 1 104 ? -6.698 -9.442 -3.936 1.00 73.00 104 ARG A N 1
ATOM 763 C CA . ARG A 1 104 ? -7.014 -10.868 -3.740 1.00 73.00 104 ARG A CA 1
ATOM 764 C C . ARG A 1 104 ? -7.041 -11.228 -2.255 1.00 73.00 104 ARG A C 1
ATOM 766 O O . ARG A 1 104 ? -7.991 -11.872 -1.846 1.00 73.00 104 ARG A O 1
ATOM 773 N N . GLN A 1 105 ? -6.087 -10.713 -1.482 1.00 71.62 105 GLN A N 1
ATOM 774 C CA . GLN A 1 105 ? -5.998 -10.955 -0.040 1.00 71.62 105 GLN A CA 1
ATOM 775 C C . GLN A 1 105 ? -6.982 -10.100 0.788 1.00 71.62 105 GLN A C 1
ATOM 777 O O . GLN A 1 105 ? -7.579 -10.567 1.748 1.00 71.62 105 GLN A O 1
ATOM 782 N N . LYS A 1 106 ? -7.184 -8.824 0.421 1.00 63.00 106 LYS A N 1
ATOM 783 C CA . LYS A 1 106 ? -7.974 -7.836 1.189 1.00 63.00 106 LYS A CA 1
ATOM 784 C C . LYS A 1 106 ? -9.480 -7.935 1.012 1.00 63.00 106 LYS A C 1
ATOM 786 O O . LYS A 1 106 ? -10.194 -7.499 1.911 1.00 63.00 106 LYS A O 1
ATOM 791 N N . LEU A 1 107 ? -9.968 -8.480 -0.104 1.00 52.25 107 LEU A N 1
ATOM 792 C CA . LEU A 1 107 ? -11.400 -8.770 -0.249 1.00 52.25 107 LEU A CA 1
ATOM 793 C C . LEU A 1 107 ? -11.895 -9.776 0.806 1.00 52.25 107 LEU A C 1
ATOM 795 O O . LEU A 1 107 ? -13.085 -9.775 1.098 1.00 52.25 107 LEU A O 1
ATOM 799 N N . ASP A 1 108 ? -10.987 -10.528 1.433 1.00 50.34 108 ASP A N 1
ATOM 800 C CA . ASP A 1 108 ? -11.294 -11.426 2.550 1.00 50.34 108 ASP A CA 1
ATOM 801 C C . ASP A 1 108 ? -11.027 -10.781 3.932 1.00 50.34 108 ASP A C 1
ATOM 803 O O . ASP A 1 108 ? -11.494 -11.285 4.949 1.00 50.34 108 ASP A O 1
ATOM 807 N N . ALA A 1 109 ? -10.328 -9.637 3.984 1.00 49.91 109 ALA A N 1
ATOM 808 C CA . ALA A 1 109 ? -9.791 -9.031 5.213 1.00 49.91 109 ALA A CA 1
ATOM 809 C C . ALA A 1 109 ? -10.365 -7.640 5.579 1.00 49.91 109 ALA A C 1
ATOM 811 O O . ALA A 1 109 ? -9.979 -7.076 6.601 1.00 49.91 109 ALA A O 1
ATOM 812 N N . GLY A 1 110 ? -11.276 -7.073 4.776 1.00 50.25 110 GLY A N 1
ATOM 813 C CA . GLY A 1 110 ? -12.060 -5.885 5.156 1.00 50.25 110 GLY A CA 1
ATOM 814 C C . GLY A 1 110 ? -11.332 -4.538 5.073 1.00 50.25 110 GLY A C 1
ATOM 815 O O . GLY A 1 110 ? -11.619 -3.642 5.855 1.00 50.25 110 GLY A O 1
ATOM 816 N N . ALA A 1 111 ? -10.376 -4.372 4.155 1.00 52.62 111 ALA A N 1
ATOM 817 C CA . ALA A 1 111 ? -9.754 -3.063 3.953 1.00 52.62 111 ALA A CA 1
ATOM 818 C C . ALA A 1 111 ? -10.548 -2.171 2.984 1.00 52.62 111 ALA A C 1
ATOM 820 O O . ALA A 1 111 ? -10.736 -2.534 1.822 1.00 52.62 111 ALA A O 1
ATOM 821 N N . ASP A 1 112 ? -10.886 -0.962 3.434 1.00 53.69 112 ASP A N 1
ATOM 822 C CA . ASP A 1 112 ? -11.851 -0.084 2.757 1.00 53.69 112 ASP A CA 1
ATOM 823 C C . ASP A 1 112 ? -11.243 0.883 1.719 1.00 53.69 112 ASP A C 1
ATOM 825 O O . ASP A 1 112 ? -11.971 1.457 0.909 1.00 53.69 112 ASP A O 1
ATOM 829 N N . LEU A 1 113 ? -9.913 1.089 1.707 1.00 55.25 113 LEU A N 1
ATOM 830 C CA . LEU A 1 113 ? -9.277 2.112 0.860 1.00 55.25 113 LEU A CA 1
ATOM 831 C C . LEU A 1 113 ? -7.958 1.663 0.204 1.00 55.25 113 LEU A C 1
ATOM 833 O O . LEU A 1 113 ? -7.059 1.113 0.849 1.00 55.25 113 LEU A O 1
ATOM 837 N N . VAL A 1 114 ? -7.820 1.990 -1.087 1.00 56.88 114 VAL A N 1
ATOM 838 C CA . VAL A 1 114 ? -6.573 1.922 -1.866 1.00 56.88 114 VAL A CA 1
ATOM 839 C C . VAL A 1 114 ? -6.238 3.328 -2.364 1.00 56.88 114 VAL A C 1
ATOM 841 O O . VAL A 1 114 ? -7.033 3.941 -3.073 1.00 56.88 114 VAL A O 1
ATOM 844 N N . GLN A 1 115 ? -5.054 3.843 -2.025 1.00 59.12 115 GLN A N 1
ATOM 845 C CA . GLN A 1 115 ? -4.573 5.129 -2.536 1.00 59.12 115 GLN A CA 1
ATOM 846 C C . GLN A 1 115 ? -3.711 4.935 -3.788 1.00 59.12 115 GLN A C 1
ATOM 848 O O . GLN A 1 115 ? -2.769 4.144 -3.793 1.00 59.12 115 GLN A O 1
ATOM 853 N N . LEU A 1 116 ? -3.999 5.725 -4.823 1.00 55.12 116 LEU A N 1
ATOM 854 C CA . LEU A 1 116 ? -3.237 5.815 -6.067 1.00 55.12 116 LEU A CA 1
ATOM 855 C C . LEU A 1 116 ? -2.582 7.198 -6.118 1.00 55.12 116 LEU A C 1
ATOM 857 O O . LEU A 1 116 ? -3.286 8.198 -6.067 1.00 55.12 116 LEU A O 1
ATOM 861 N N . TYR A 1 117 ? -1.253 7.278 -6.203 1.00 53.53 117 TYR A N 1
ATOM 862 C CA . TYR A 1 117 ? -0.551 8.564 -6.337 1.00 53.53 117 TYR A CA 1
ATOM 863 C C . TYR A 1 117 ? 0.057 8.684 -7.733 1.00 53.53 117 TYR A C 1
ATOM 865 O O . TYR A 1 117 ? -0.475 9.351 -8.615 1.00 53.53 117 TYR A O 1
ATOM 873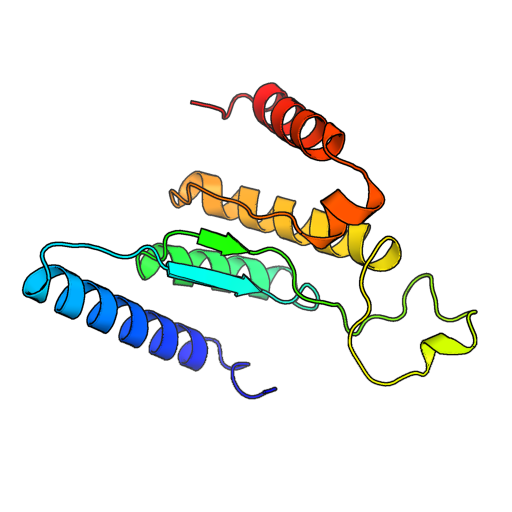 N N . THR A 1 118 ? 1.138 7.951 -7.984 1.00 51.19 118 THR A N 1
ATOM 874 C CA . THR A 1 118 ? 1.900 8.070 -9.227 1.00 51.19 118 THR A CA 1
ATOM 875 C C . THR A 1 118 ? 1.084 7.663 -10.450 1.00 51.19 118 THR A C 1
ATOM 877 O O . THR A 1 118 ? 1.165 8.309 -11.485 1.00 51.19 118 THR A O 1
ATOM 880 N N . ALA A 1 119 ? 0.232 6.644 -10.342 1.00 52.09 119 ALA A N 1
ATOM 881 C CA . ALA A 1 119 ? -0.588 6.207 -11.467 1.00 52.09 119 ALA A CA 1
ATOM 882 C C . ALA A 1 119 ? -1.585 7.290 -11.941 1.00 52.09 119 ALA A C 1
ATOM 884 O O . ALA A 1 119 ? -1.824 7.388 -13.143 1.00 52.09 119 ALA A O 1
ATOM 885 N N . LEU A 1 120 ? -2.099 8.143 -11.041 1.00 47.91 120 LEU A N 1
ATOM 886 C CA . LEU A 1 120 ? -2.978 9.266 -11.400 1.00 47.91 120 LEU A CA 1
ATOM 887 C C . LEU A 1 120 ? -2.230 10.392 -12.118 1.00 47.91 120 LEU A C 1
ATOM 889 O O . LEU A 1 120 ? -2.776 10.965 -13.055 1.00 47.91 120 LEU A O 1
ATOM 893 N N . VAL A 1 121 ? -0.975 10.660 -11.739 1.00 50.78 121 VAL A N 1
ATOM 894 C CA . VAL A 1 121 ? -0.132 11.673 -12.403 1.00 50.78 121 VAL A CA 1
ATOM 895 C C . VAL A 1 121 ? 0.045 11.362 -13.895 1.00 50.78 121 VAL A C 1
ATOM 897 O O . VAL A 1 121 ? 0.033 12.276 -14.710 1.00 50.78 121 VAL A O 1
ATOM 900 N N . TYR A 1 122 ? 0.150 10.081 -14.274 1.00 53.06 122 TYR A N 1
ATOM 901 C CA . TYR A 1 122 ? 0.409 9.680 -15.667 1.00 53.06 122 TYR A CA 1
ATOM 902 C C . TYR A 1 122 ? -0.824 9.229 -16.457 1.00 53.06 122 TYR A C 1
ATOM 904 O O . TYR A 1 122 ? -0.819 9.296 -17.682 1.00 53.06 122 TYR A O 1
ATOM 912 N N . ARG A 1 123 ? -1.863 8.704 -15.798 1.00 52.78 123 ARG A N 1
ATOM 913 C CA . ARG A 1 123 ? -3.075 8.190 -16.469 1.00 52.78 123 ARG A CA 1
ATOM 914 C C . ARG A 1 123 ? -4.287 9.099 -16.309 1.00 52.78 123 ARG A C 1
ATOM 916 O O . ARG A 1 123 ? -5.331 8.814 -16.891 1.00 52.78 123 ARG A O 1
ATOM 923 N N . GLY A 1 124 ? -4.151 10.168 -15.529 1.00 49.75 124 GLY A N 1
ATOM 924 C CA . GLY A 1 124 ? -5.247 11.060 -15.200 1.00 49.75 124 GLY A CA 1
ATOM 925 C C . GLY A 1 124 ? -6.347 10.380 -14.370 1.00 49.75 124 GLY A C 1
ATOM 926 O O . GLY A 1 124 ? -6.258 9.197 -14.020 1.00 49.75 124 GLY A O 1
ATOM 927 N N . PRO A 1 125 ? -7.424 11.117 -14.058 1.00 57.16 125 PRO A N 1
ATOM 928 C CA . PRO A 1 125 ? -8.517 10.635 -13.209 1.00 57.16 125 PRO A CA 1
ATOM 929 C C . PRO A 1 125 ? -9.307 9.451 -13.804 1.00 57.16 125 PRO A C 1
ATOM 931 O O . PRO A 1 125 ? -9.940 8.705 -13.059 1.00 57.16 125 PRO A O 1
ATOM 934 N N . GLY A 1 126 ? -9.232 9.209 -15.121 1.00 53.69 126 GLY A N 1
ATOM 935 C CA . GLY A 1 126 ? -9.925 8.098 -15.796 1.00 53.69 126 GLY A CA 1
ATOM 936 C C . GLY A 1 126 ? -9.512 6.698 -15.315 1.00 53.69 126 GLY A C 1
ATOM 937 O O . GLY A 1 126 ? -10.317 5.765 -15.373 1.00 53.69 126 GLY A O 1
ATOM 938 N N . LEU A 1 127 ? -8.303 6.568 -14.754 1.00 55.19 127 LEU A N 1
ATOM 939 C CA . LEU A 1 127 ? -7.803 5.334 -14.144 1.00 55.19 127 LEU A CA 1
ATOM 940 C C . LEU A 1 127 ? -8.709 4.827 -13.013 1.00 55.19 127 LEU A C 1
ATOM 942 O O . LEU A 1 127 ? -8.879 3.619 -12.857 1.00 55.19 127 LEU A O 1
ATOM 946 N N . VAL A 1 128 ? -9.319 5.737 -12.247 1.00 49.34 128 VAL A N 1
ATOM 947 C CA . VAL A 1 128 ? -10.242 5.370 -11.164 1.00 49.34 128 VAL A CA 1
ATOM 948 C C . VAL A 1 128 ? -11.437 4.609 -11.735 1.00 49.34 128 VAL A C 1
ATOM 950 O O . VAL A 1 128 ? -11.787 3.545 -11.234 1.00 49.34 128 VAL A O 1
ATOM 953 N N . GLY A 1 129 ? -12.007 5.088 -12.844 1.00 51.91 129 GLY A N 1
ATOM 954 C CA . GLY A 1 129 ? -13.122 4.425 -13.519 1.00 51.91 129 GLY A CA 1
ATOM 955 C C . GLY A 1 129 ? -12.748 3.068 -14.120 1.00 51.91 129 GLY A C 1
ATOM 956 O O . GLY A 1 129 ? -13.549 2.140 -14.063 1.00 51.91 129 GLY A O 1
ATOM 957 N N . GLU A 1 130 ? -11.540 2.919 -14.674 1.00 64.56 130 GLU A N 1
ATOM 958 C CA . GLU A 1 130 ? -11.043 1.623 -15.167 1.00 64.56 130 GLU A CA 1
ATOM 959 C C . GLU A 1 130 ? -10.928 0.596 -14.038 1.00 64.56 130 GLU A C 1
ATOM 961 O O . GLU A 1 130 ? -11.373 -0.543 -14.187 1.00 64.56 130 GLU A O 1
ATOM 966 N N . ILE A 1 131 ? -10.379 1.017 -12.896 1.00 54.56 131 ILE A N 1
ATOM 967 C CA . ILE A 1 131 ? -10.254 0.171 -11.711 1.00 54.56 131 ILE A CA 1
ATOM 968 C C . ILE A 1 131 ? -11.649 -0.199 -11.210 1.00 54.56 131 ILE A C 1
ATOM 970 O O . ILE A 1 131 ? -11.949 -1.384 -11.132 1.00 54.56 131 ILE A O 1
ATOM 974 N N . VAL A 1 132 ? -12.533 0.776 -10.978 1.00 54.62 132 VAL A N 1
ATOM 975 C CA . VAL A 1 132 ? -13.901 0.544 -10.480 1.00 54.62 132 VAL A CA 1
ATOM 976 C C . VAL A 1 132 ? -14.711 -0.375 -11.401 1.00 54.62 132 VAL A C 1
ATOM 978 O O . VAL A 1 132 ? -15.364 -1.298 -10.920 1.00 54.62 132 VAL A O 1
ATOM 981 N N . ARG A 1 133 ? -14.631 -0.215 -12.726 1.00 62.38 133 ARG A N 1
ATOM 982 C CA . ARG A 1 133 ? -15.301 -1.129 -13.674 1.00 62.38 133 ARG A CA 1
ATOM 983 C C . ARG A 1 133 ? -14.702 -2.538 -13.655 1.00 62.38 133 ARG A C 1
ATOM 985 O O . ARG A 1 133 ? -15.437 -3.525 -13.717 1.00 62.38 133 ARG A O 1
ATOM 992 N N . GLY A 1 134 ? -13.379 -2.646 -13.525 1.00 55.47 134 GLY A N 1
ATOM 993 C CA . GLY A 1 134 ? -12.700 -3.923 -13.293 1.00 55.47 134 GLY A CA 1
ATOM 994 C C . GLY A 1 134 ? -13.108 -4.591 -11.972 1.00 55.47 134 GLY A C 1
ATOM 995 O O . GLY A 1 134 ? -13.131 -5.815 -11.888 1.00 55.47 134 GLY A O 1
ATOM 996 N N . LEU A 1 135 ? -13.470 -3.805 -10.952 1.00 53.72 135 LEU A N 1
ATOM 997 C CA . LEU A 1 135 ? -14.000 -4.301 -9.677 1.00 53.72 135 LEU A CA 1
ATOM 998 C C . LEU A 1 135 ? -15.449 -4.799 -9.817 1.00 53.72 135 LEU A C 1
ATOM 1000 O O . LEU A 1 135 ? -15.763 -5.894 -9.351 1.00 53.72 135 LEU A O 1
ATOM 1004 N N . ALA A 1 136 ? -16.308 -4.031 -10.494 1.00 52.00 136 ALA A N 1
ATOM 1005 C CA . ALA A 1 136 ? -17.729 -4.339 -10.674 1.00 52.00 136 ALA A CA 1
ATOM 1006 C C . ALA A 1 136 ? -17.968 -5.585 -11.547 1.00 52.00 136 ALA A C 1
ATOM 1008 O O . ALA A 1 136 ? -18.796 -6.430 -11.218 1.00 52.00 136 ALA A O 1
ATOM 1009 N N . SER A 1 137 ? -17.186 -5.751 -12.617 1.00 47.91 137 SER A N 1
ATOM 1010 C CA . SER A 1 137 ? -17.271 -6.905 -13.531 1.00 47.91 137 SER A CA 1
ATOM 1011 C C . SER A 1 137 ? -16.876 -8.249 -12.903 1.00 47.91 137 SER A C 1
ATOM 1013 O O . SER A 1 137 ? -17.127 -9.293 -13.497 1.00 47.91 137 SER A O 1
ATOM 1015 N N . GLN A 1 138 ? -16.295 -8.248 -11.698 1.00 50.59 138 GLN A N 1
ATOM 1016 C CA . GLN A 1 138 ? -15.954 -9.465 -10.955 1.00 50.59 138 GLN A CA 1
ATOM 1017 C C . GLN A 1 138 ? -16.936 -9.795 -9.819 1.00 50.59 138 GLN A C 1
ATOM 1019 O O . GLN A 1 138 ? -16.621 -10.636 -8.981 1.00 50.59 138 GLN A O 1
ATOM 1024 N N . GLY A 1 139 ? -18.109 -9.148 -9.775 1.00 40.09 139 GLY A N 1
ATOM 1025 C CA . GLY A 1 139 ? -19.212 -9.503 -8.869 1.00 40.09 139 GLY A CA 1
ATOM 1026 C C . GLY A 1 139 ? -18.944 -9.253 -7.381 1.00 40.09 139 GLY A C 1
ATOM 1027 O O . GLY A 1 139 ? -19.545 -9.906 -6.536 1.00 40.09 139 GLY A O 1
ATOM 1028 N N . ARG A 1 140 ? -18.008 -8.358 -7.041 1.00 52.03 140 ARG A N 1
ATOM 1029 C CA . ARG A 1 140 ? -17.494 -8.186 -5.665 1.00 52.03 140 ARG A CA 1
ATOM 1030 C C . ARG A 1 140 ? -17.505 -6.736 -5.168 1.00 52.03 140 ARG A C 1
ATOM 1032 O O . ARG A 1 140 ? -16.666 -6.360 -4.356 1.00 52.03 140 ARG A O 1
ATOM 1039 N N . VAL A 1 141 ? -18.438 -5.923 -5.658 1.00 40.25 141 VAL A N 1
ATOM 1040 C CA . VAL A 1 141 ? -18.740 -4.604 -5.081 1.00 40.25 141 VAL A CA 1
ATOM 1041 C C . VAL A 1 141 ? -20.041 -4.756 -4.295 1.00 40.25 141 VAL A C 1
ATOM 1043 O O . VAL A 1 141 ? -21.055 -5.122 -4.886 1.00 40.25 141 VAL A O 1
ATOM 1046 N N . ARG A 1 142 ? -19.977 -4.565 -2.973 1.00 41.22 142 ARG A N 1
ATOM 1047 C CA . ARG A 1 142 ? -21.156 -4.253 -2.156 1.00 41.22 142 ARG A CA 1
ATOM 1048 C C . ARG A 1 142 ? -21.421 -2.759 -2.232 1.00 41.22 142 ARG A C 1
ATOM 1050 O O . ARG A 1 142 ? -20.419 -2.011 -2.276 1.00 41.22 142 ARG A O 1
#

pLDDT: mean 73.19, std 15.12, range [38.97, 90.62]

Radius of gyration: 16.85 Å; chains: 1; bounding box: 43×26×48 Å